Protein AF-A0AAV0LXK9-F1 (afdb_monomer_lite)

Structure (mmCIF, N/CA/C/O backbone):
data_AF-A0AAV0LXK9-F1
#
_entry.id   AF-A0AAV0LXK9-F1
#
loop_
_atom_site.group_PDB
_atom_site.id
_atom_site.type_symbol
_atom_site.label_atom_id
_atom_site.label_alt_id
_atom_site.label_comp_id
_atom_site.label_asym_id
_atom_site.label_entity_id
_atom_site.label_seq_id
_atom_site.pdbx_PDB_ins_code
_atom_site.Cartn_x
_atom_site.Cartn_y
_atom_site.Cartn_z
_atom_site.occupancy
_atom_site.B_iso_or_equiv
_atom_site.auth_seq_id
_atom_site.auth_comp_id
_atom_site.auth_asym_id
_atom_site.auth_atom_id
_atom_site.pdbx_PDB_model_num
ATOM 1 N N . MET A 1 1 ? -1.259 11.008 21.687 1.00 58.16 1 MET A N 1
ATOM 2 C CA . MET A 1 1 ? -0.713 10.927 20.315 1.00 58.16 1 MET A CA 1
ATOM 3 C C . MET A 1 1 ? -1.209 12.120 19.519 1.00 58.16 1 MET A C 1
ATOM 5 O O . MET A 1 1 ? -2.347 12.527 19.738 1.00 58.16 1 MET A O 1
ATOM 9 N N . HIS A 1 2 ? -0.368 12.700 18.660 1.00 60.44 2 HIS A N 1
ATOM 10 C CA . HIS A 1 2 ? -0.779 13.785 17.766 1.00 60.44 2 HIS A CA 1
ATOM 11 C C . HIS A 1 2 ? -1.913 13.300 16.849 1.00 60.44 2 HIS A C 1
ATOM 13 O O . HIS A 1 2 ? -1.853 12.196 16.311 1.00 60.44 2 HIS A O 1
ATOM 19 N N . LYS A 1 3 ? -2.983 14.093 16.735 1.00 64.31 3 LY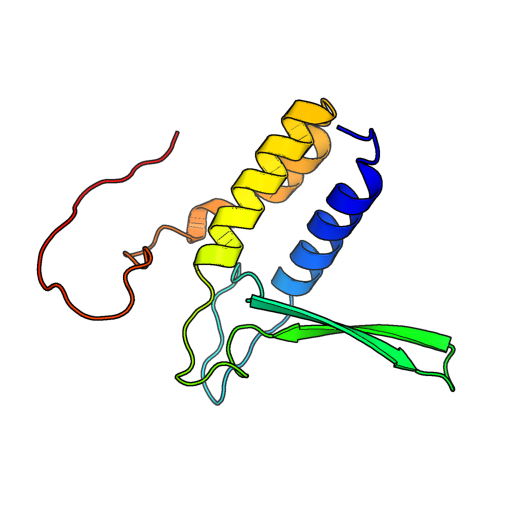S A N 1
ATOM 20 C CA . LYS A 1 3 ? -4.208 13.757 15.992 1.00 64.31 3 LYS A CA 1
ATOM 21 C C . LYS A 1 3 ? -4.045 14.044 14.496 1.00 64.31 3 LYS A C 1
ATOM 23 O O . LYS A 1 3 ? -4.812 14.818 13.937 1.00 64.31 3 LYS A O 1
ATOM 28 N N . GLU A 1 4 ? -3.064 13.427 13.850 1.00 76.25 4 GLU A N 1
ATOM 29 C CA . GLU A 1 4 ? -2.876 13.536 12.397 1.00 76.25 4 GLU A CA 1
ATOM 30 C C . GLU A 1 4 ? -3.257 12.215 11.711 1.00 76.25 4 GLU A C 1
ATOM 32 O O . GLU A 1 4 ? -2.392 11.481 11.241 1.00 76.25 4 GLU A O 1
ATOM 37 N N . PRO A 1 5 ? -4.553 11.854 11.654 1.00 82.50 5 PRO A N 1
ATOM 38 C CA . PRO A 1 5 ? -4.984 10.614 11.011 1.00 82.50 5 PRO A CA 1
ATOM 39 C C . PRO A 1 5 ? -4.730 10.627 9.496 1.00 82.50 5 PRO A C 1
ATOM 41 O O . PRO A 1 5 ? -4.662 9.569 8.876 1.00 82.50 5 PRO A O 1
ATOM 44 N N . GLU A 1 6 ? -4.565 11.802 8.887 1.00 87.38 6 GLU A N 1
ATOM 45 C CA . GLU A 1 6 ? -4.429 11.935 7.436 1.00 87.38 6 GLU A CA 1
ATOM 46 C C . GLU A 1 6 ? -3.172 11.259 6.884 1.00 87.38 6 GLU A C 1
ATOM 48 O O . GLU A 1 6 ? -3.235 10.646 5.819 1.00 87.38 6 GLU A O 1
ATOM 53 N N . VAL A 1 7 ? -2.047 11.274 7.610 1.00 89.88 7 VAL A N 1
ATOM 54 C CA . VAL A 1 7 ? -0.839 10.563 7.155 1.00 89.88 7 VAL A CA 1
ATOM 55 C C . VAL A 1 7 ? -1.072 9.052 7.106 1.00 89.88 7 VAL A C 1
ATOM 57 O O . VAL A 1 7 ? -0.704 8.398 6.130 1.00 89.88 7 VAL A O 1
ATOM 60 N N . VAL A 1 8 ? -1.763 8.504 8.109 1.00 89.31 8 VAL A N 1
ATOM 61 C CA . VAL A 1 8 ? -2.085 7.073 8.193 1.00 89.31 8 VAL A CA 1
ATOM 62 C C . VAL A 1 8 ? -3.096 6.690 7.115 1.00 89.31 8 VAL A C 1
ATOM 64 O O . VAL A 1 8 ? -2.916 5.688 6.427 1.00 89.31 8 VAL A O 1
ATOM 67 N N . LYS A 1 9 ? -4.118 7.522 6.897 1.00 87.44 9 LYS A N 1
ATOM 68 C CA . LYS A 1 9 ? -5.102 7.344 5.824 1.00 87.44 9 LYS A CA 1
ATOM 69 C C . LYS A 1 9 ? -4.439 7.329 4.448 1.00 87.44 9 LYS A C 1
ATOM 71 O O . LYS A 1 9 ? -4.688 6.425 3.650 1.00 87.44 9 LYS A O 1
ATOM 76 N N . ASN A 1 10 ? -3.574 8.306 4.179 1.00 90.75 10 ASN A N 1
ATOM 77 C CA . ASN A 1 10 ? -2.836 8.397 2.923 1.00 90.75 10 ASN A CA 1
ATOM 78 C C . ASN A 1 10 ? -1.932 7.180 2.729 1.00 90.75 10 ASN A C 1
ATOM 80 O O . ASN A 1 10 ? -1.915 6.608 1.641 1.00 90.75 10 ASN A O 1
ATOM 84 N N . PHE A 1 11 ? -1.242 6.739 3.781 1.00 91.56 11 PHE A N 1
ATOM 85 C CA . PHE A 1 11 ? -0.435 5.525 3.745 1.00 91.56 11 PHE A CA 1
ATOM 86 C C . PHE A 1 11 ? -1.273 4.287 3.387 1.00 91.56 11 PHE A C 1
ATOM 88 O O . PHE A 1 11 ? -0.933 3.585 2.433 1.00 91.56 11 PHE A O 1
ATOM 95 N N . ILE A 1 12 ? -2.390 4.046 4.086 1.00 89.06 12 ILE A N 1
ATOM 96 C CA . ILE A 1 12 ? -3.288 2.900 3.846 1.00 89.06 12 ILE A CA 1
ATOM 97 C C . ILE A 1 12 ? -3.795 2.902 2.396 1.00 89.06 12 ILE A C 1
ATOM 99 O O . ILE A 1 12 ? -3.698 1.893 1.701 1.00 89.06 12 ILE A O 1
ATOM 103 N N . LEU A 1 13 ? -4.270 4.048 1.899 1.00 88.44 13 LEU A N 1
ATOM 104 C CA . LEU A 1 13 ? -4.806 4.16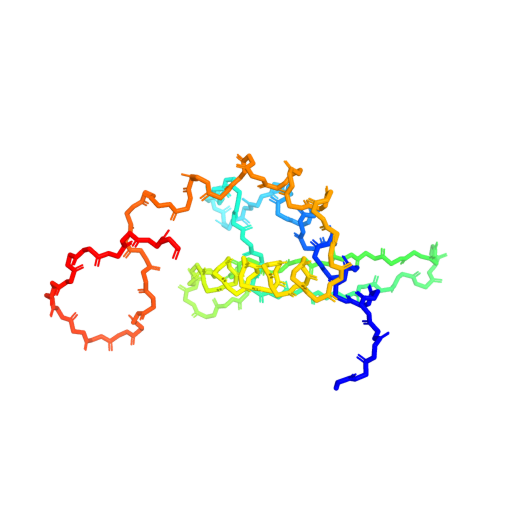3 0.539 1.00 88.44 13 LEU A CA 1
ATOM 105 C C . LEU A 1 13 ? -3.734 3.998 -0.544 1.00 88.44 13 LEU A C 1
ATOM 107 O O . LEU A 1 13 ? -3.979 3.360 -1.569 1.00 88.44 13 LEU A O 1
ATOM 111 N N . LYS A 1 14 ? -2.547 4.586 -0.356 1.00 91.19 14 LYS A N 1
ATOM 112 C CA . LYS A 1 14 ? -1.454 4.479 -1.333 1.00 91.19 14 LYS A CA 1
ATOM 113 C C . LYS A 1 14 ? -0.905 3.057 -1.390 1.00 91.19 14 LYS A C 1
ATOM 115 O O . LYS A 1 14 ? -0.699 2.546 -2.485 1.00 91.19 14 LYS A O 1
ATOM 120 N N . THR A 1 15 ? -0.728 2.406 -0.244 1.00 90.19 15 THR A N 1
ATOM 121 C CA . THR A 1 15 ? -0.246 1.018 -0.183 1.00 90.19 15 THR A CA 1
ATOM 122 C C . THR A 1 15 ? -1.258 0.021 -0.746 1.00 90.19 15 THR A C 1
ATOM 124 O O . THR A 1 15 ? -0.846 -0.887 -1.462 1.00 90.19 15 THR A O 1
ATOM 127 N N . LEU A 1 16 ? -2.567 0.241 -0.563 1.00 87.69 16 LEU A N 1
ATOM 128 C CA . LEU A 1 16 ? -3.595 -0.547 -1.254 1.00 87.69 16 LEU A CA 1
ATOM 129 C C . LEU A 1 16 ? -3.482 -0.425 -2.782 1.00 87.69 16 LEU A C 1
ATOM 131 O O . LEU A 1 16 ? -3.554 -1.413 -3.506 1.00 87.69 16 LEU A O 1
ATOM 135 N N . ARG A 1 17 ? -3.270 0.789 -3.305 1.00 87.75 17 ARG A N 1
ATOM 136 C CA . ARG A 1 17 ? -3.077 0.964 -4.754 1.00 87.75 17 ARG A CA 1
ATOM 137 C C . ARG A 1 17 ? -1.872 0.170 -5.254 1.00 87.75 17 ARG A C 1
ATOM 139 O O . ARG A 1 17 ? -1.975 -0.468 -6.295 1.00 87.75 17 ARG A O 1
ATOM 146 N N . LEU A 1 18 ? -0.775 0.148 -4.497 1.00 88.00 18 LEU A N 1
ATOM 147 C CA . LEU A 1 18 ? 0.394 -0.678 -4.820 1.00 88.00 18 LEU A CA 1
ATOM 148 C C . LEU A 1 18 ? 0.066 -2.181 -4.759 1.00 88.00 18 LEU A C 1
ATOM 150 O O . LEU A 1 18 ? 0.529 -2.944 -5.601 1.00 88.00 18 LEU A O 1
ATOM 154 N N . GLN A 1 19 ? -0.786 -2.613 -3.826 1.00 85.81 19 GLN A N 1
ATOM 155 C CA . GLN A 1 19 ? -1.266 -3.998 -3.742 1.00 85.81 19 GLN A CA 1
ATOM 156 C C . GLN A 1 19 ? -2.037 -4.433 -4.999 1.00 85.81 19 GLN A C 1
ATOM 158 O O . GLN A 1 19 ? -1.993 -5.605 -5.360 1.00 85.81 19 GLN A O 1
ATOM 163 N N . SER A 1 20 ? -2.704 -3.515 -5.703 1.00 82.31 20 SER A N 1
ATOM 164 C CA . SER A 1 20 ? -3.417 -3.825 -6.955 1.00 82.31 20 SER A CA 1
ATOM 165 C C . SER A 1 20 ? -2.517 -3.917 -8.196 1.00 82.31 20 SER A C 1
ATOM 167 O O . SER A 1 20 ? -2.985 -4.287 -9.268 1.00 82.31 20 SER A O 1
ATOM 169 N N . TRP A 1 21 ? -1.229 -3.577 -8.086 1.00 81.38 21 TRP A N 1
ATOM 170 C CA . TRP A 1 21 ? -0.318 -3.615 -9.232 1.00 81.38 21 TRP A CA 1
ATOM 171 C C . TRP A 1 21 ? 0.017 -5.043 -9.659 1.00 81.38 21 TRP A C 1
ATOM 173 O O . TRP A 1 21 ? 0.050 -5.960 -8.832 1.00 81.38 21 TRP A O 1
ATOM 183 N N . GLU A 1 22 ? 0.310 -5.232 -10.948 1.00 76.19 22 GLU A N 1
ATOM 184 C CA . GLU A 1 22 ? 0.888 -6.485 -11.428 1.00 76.19 22 GLU A CA 1
ATOM 185 C C . GLU A 1 22 ? 2.326 -6.590 -10.905 1.00 76.19 22 GLU A C 1
ATOM 187 O O . GLU A 1 22 ? 3.157 -5.709 -11.128 1.00 76.19 22 GLU A O 1
ATOM 192 N N . LYS A 1 23 ? 2.608 -7.667 -10.174 1.00 80.69 23 LYS A N 1
ATOM 193 C CA . LYS A 1 23 ? 3.877 -7.876 -9.477 1.00 80.69 23 LYS A CA 1
ATOM 194 C C . LYS A 1 23 ? 4.581 -9.077 -10.079 1.00 80.69 23 LYS A C 1
ATOM 196 O O . LYS A 1 23 ? 4.037 -10.183 -10.066 1.00 80.69 23 LYS A O 1
ATOM 201 N N . LYS A 1 24 ? 5.793 -8.868 -10.583 1.00 71.88 24 LYS A N 1
ATOM 202 C CA . LYS A 1 24 ? 6.631 -9.924 -11.153 1.00 71.88 24 LYS A CA 1
ATOM 203 C C . LYS A 1 24 ? 7.999 -9.894 -10.499 1.00 71.88 24 LYS A C 1
ATOM 205 O O . LYS A 1 24 ? 8.671 -8.869 -10.539 1.00 71.88 24 LYS A O 1
ATOM 210 N N . ILE A 1 25 ? 8.409 -11.032 -9.952 1.00 72.56 25 ILE A N 1
ATOM 211 C CA . ILE A 1 25 ? 9.782 -11.269 -9.511 1.00 72.56 25 ILE A CA 1
ATOM 212 C C . ILE A 1 25 ? 10.361 -12.342 -10.437 1.00 72.56 25 ILE A C 1
ATOM 214 O O . ILE A 1 25 ? 9.927 -13.495 -10.439 1.00 72.56 25 ILE A O 1
ATOM 218 N N . ASP A 1 26 ? 11.299 -11.933 -11.291 1.00 74.81 26 ASP A N 1
ATOM 219 C CA . ASP A 1 26 ? 11.865 -12.728 -12.391 1.00 74.81 26 ASP A CA 1
ATOM 220 C C . ASP A 1 26 ? 10.812 -13.306 -13.353 1.00 74.81 26 ASP A C 1
ATOM 222 O O . ASP A 1 26 ? 10.372 -12.631 -14.279 1.00 74.81 26 ASP A O 1
ATOM 226 N N . ARG A 1 27 ? 10.436 -14.577 -13.154 1.00 72.38 27 ARG A N 1
ATOM 227 C CA . ARG A 1 27 ? 9.461 -15.340 -13.951 1.00 72.38 27 ARG A CA 1
ATOM 228 C C . ARG A 1 27 ? 8.212 -15.716 -13.152 1.00 72.38 27 ARG A C 1
ATOM 230 O O . ARG A 1 27 ? 7.343 -16.401 -13.683 1.00 72.38 27 ARG A O 1
ATOM 237 N N . PHE A 1 28 ? 8.128 -15.292 -11.894 1.00 70.50 28 PHE A N 1
ATOM 238 C CA . PHE A 1 28 ? 7.013 -15.596 -11.009 1.00 70.50 28 PHE A CA 1
ATOM 239 C C . PHE A 1 28 ? 6.126 -14.367 -10.845 1.00 70.50 28 PHE A C 1
ATOM 241 O O . PHE A 1 28 ? 6.599 -13.274 -10.529 1.00 70.50 28 PHE A O 1
ATOM 248 N N . HIS A 1 29 ? 4.828 -14.564 -11.049 1.00 74.69 29 HIS A N 1
ATOM 249 C CA . HIS A 1 29 ? 3.814 -13.594 -10.666 1.00 74.69 29 HIS A CA 1
ATOM 250 C C . HIS A 1 29 ? 3.549 -13.753 -9.170 1.00 74.69 29 HIS A C 1
ATOM 252 O O . HIS A 1 29 ? 3.292 -14.864 -8.704 1.00 74.69 29 HIS A O 1
ATOM 258 N N . LEU A 1 30 ? 3.633 -12.660 -8.416 1.00 74.62 30 LEU A N 1
ATOM 259 C CA . LEU A 1 30 ? 3.222 -12.68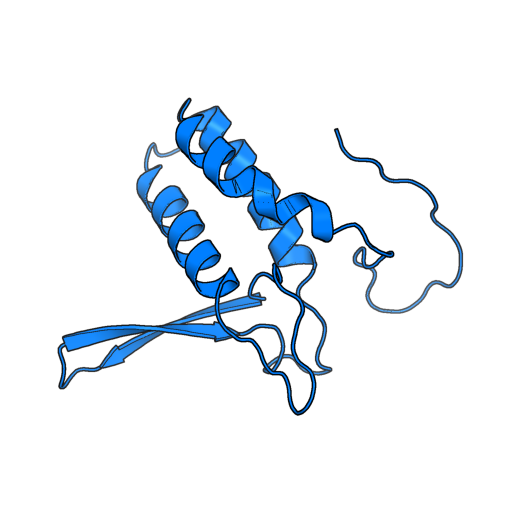2 -7.016 1.00 74.62 30 LEU A CA 1
ATOM 260 C C . LEU A 1 30 ? 1.694 -12.718 -6.930 1.00 74.62 30 LEU A C 1
ATOM 262 O O . LEU A 1 30 ? 1.006 -12.170 -7.792 1.00 74.62 30 LEU A O 1
ATOM 266 N N . GLY A 1 31 ? 1.178 -13.350 -5.875 1.00 73.44 31 GLY A N 1
ATOM 267 C CA . GLY A 1 31 ? -0.258 -13.454 -5.638 1.00 73.44 31 GLY A CA 1
ATOM 268 C C . GLY A 1 31 ? -0.946 -12.089 -5.557 1.00 73.44 31 GLY A C 1
ATOM 269 O O . GLY A 1 31 ? -0.364 -11.080 -5.133 1.00 73.44 31 GLY A O 1
ATOM 270 N N . GLU A 1 32 ? -2.216 -12.061 -5.951 1.00 71.50 32 GLU A N 1
ATOM 271 C CA . GLU A 1 32 ? -3.089 -10.925 -5.672 1.00 71.50 32 GLU A CA 1
ATOM 272 C C . GLU A 1 32 ? -3.187 -10.741 -4.151 1.00 71.50 32 GLU A C 1
ATOM 274 O O . GLU A 1 32 ? -3.370 -11.701 -3.409 1.00 71.50 32 GLU A O 1
ATOM 279 N N . GLY A 1 33 ? -2.986 -9.512 -3.669 1.00 76.88 33 GLY A N 1
ATOM 280 C CA . GLY A 1 33 ? -3.015 -9.212 -2.235 1.00 76.88 33 GLY A CA 1
ATOM 281 C C . GLY A 1 33 ? -1.653 -9.110 -1.533 1.00 76.88 33 GLY A C 1
ATOM 282 O O . GLY A 1 33 ? -1.611 -8.669 -0.384 1.00 76.88 33 GLY A O 1
ATOM 283 N N . VAL A 1 34 ? -0.528 -9.426 -2.191 1.00 81.81 34 VAL A N 1
ATOM 284 C CA . VAL A 1 34 ? 0.801 -9.220 -1.578 1.00 81.81 34 VAL A CA 1
ATOM 285 C C . VAL A 1 34 ? 1.047 -7.731 -1.326 1.00 81.81 34 VAL A C 1
ATOM 287 O O . VAL A 1 34 ? 0.955 -6.907 -2.239 1.00 81.81 34 VAL A O 1
ATOM 290 N N . MET A 1 35 ? 1.380 -7.391 -0.081 1.00 88.19 35 MET A N 1
ATOM 291 C CA . MET A 1 35 ? 1.766 -6.036 0.309 1.00 88.19 35 MET A CA 1
ATOM 292 C C . MET A 1 35 ? 3.254 -5.797 0.036 1.00 88.19 35 MET A C 1
ATOM 294 O O . MET A 1 35 ? 4.050 -6.719 0.197 1.00 88.19 35 MET A O 1
ATOM 298 N N . PRO A 1 36 ? 3.664 -4.584 -0.370 1.00 88.62 36 PRO A N 1
ATOM 299 C CA . PRO A 1 36 ? 5.074 -4.287 -0.588 1.00 88.62 36 PRO A CA 1
ATOM 300 C C . PRO A 1 36 ? 5.873 -4.319 0.722 1.00 88.62 36 PRO A C 1
ATOM 302 O O . PRO A 1 36 ? 5.374 -3.945 1.786 1.00 88.62 36 PRO A O 1
ATOM 305 N N . ALA A 1 37 ? 7.140 -4.723 0.637 1.00 88.69 37 ALA A N 1
ATOM 306 C CA . ALA A 1 37 ? 8.112 -4.599 1.721 1.00 88.69 37 ALA A CA 1
ATOM 307 C C . ALA A 1 37 ? 8.406 -3.122 2.010 1.00 88.69 37 ALA A C 1
ATOM 309 O O . ALA A 1 37 ? 8.449 -2.687 3.160 1.00 88.69 37 ALA A O 1
ATOM 310 N N . SER A 1 38 ? 8.588 -2.340 0.945 1.00 88.88 38 SER A N 1
ATOM 311 C CA . SER A 1 38 ? 8.829 -0.903 1.024 1.00 88.88 38 SER A CA 1
ATOM 312 C C . SER A 1 38 ? 8.344 -0.191 -0.239 1.00 88.88 38 SER A C 1
ATOM 314 O O . SER A 1 38 ? 7.977 -0.819 -1.230 1.00 88.88 38 SER A O 1
ATOM 316 N N . PHE A 1 39 ? 8.320 1.138 -0.213 1.00 92.38 39 PHE A N 1
ATOM 317 C CA . PHE A 1 39 ? 8.128 1.940 -1.416 1.00 92.38 39 PHE A CA 1
ATOM 318 C C . PHE A 1 39 ? 8.960 3.217 -1.340 1.00 92.38 39 PHE A C 1
ATOM 320 O O . PHE A 1 39 ? 9.302 3.699 -0.259 1.00 92.38 39 PHE A O 1
ATOM 327 N N . LYS A 1 40 ? 9.275 3.777 -2.503 1.00 92.12 40 LYS A N 1
ATOM 328 C CA . LYS A 1 40 ? 10.006 5.033 -2.658 1.00 92.12 40 LYS A CA 1
ATOM 329 C C . LYS A 1 40 ? 9.171 6.012 -3.464 1.00 92.12 40 LYS A C 1
ATOM 331 O O . LYS A 1 40 ? 8.436 5.616 -4.365 1.00 92.12 40 LYS A O 1
ATOM 336 N N . VAL A 1 41 ? 9.306 7.291 -3.142 1.00 92.75 41 VAL A N 1
ATOM 337 C CA . VAL A 1 41 ? 8.731 8.377 -3.935 1.00 92.75 41 VAL A CA 1
ATOM 338 C C . VAL A 1 41 ? 9.805 8.846 -4.908 1.00 92.75 41 VAL A C 1
ATOM 340 O O . VAL A 1 41 ? 10.874 9.284 -4.490 1.00 92.75 41 VAL A O 1
ATOM 343 N N . LEU A 1 42 ? 9.538 8.709 -6.201 1.00 91.31 42 LEU A N 1
ATOM 344 C CA . LEU A 1 42 ? 10.380 9.219 -7.273 1.00 91.31 42 LEU A CA 1
ATOM 345 C C . LEU A 1 42 ? 9.762 10.511 -7.794 1.00 91.31 42 LEU A C 1
ATOM 347 O O . LEU A 1 42 ? 8.614 10.517 -8.238 1.00 91.31 42 LEU A O 1
ATOM 351 N N . HIS A 1 43 ? 10.526 11.595 -7.732 1.00 93.06 43 HIS A N 1
ATOM 352 C CA . HIS A 1 43 ? 10.119 12.891 -8.252 1.00 93.06 43 HIS A CA 1
ATOM 353 C C . HIS A 1 43 ? 10.743 13.102 -9.632 1.00 93.06 43 HIS A C 1
ATOM 355 O O . HIS A 1 43 ? 11.969 13.075 -9.764 1.00 93.06 43 HIS A O 1
ATOM 361 N N . ASP A 1 44 ? 9.910 13.299 -10.654 1.00 89.44 44 ASP A N 1
ATOM 362 C CA . ASP A 1 44 ? 10.371 13.674 -11.989 1.00 89.44 44 ASP A CA 1
ATOM 363 C C . ASP A 1 44 ? 10.367 15.210 -12.113 1.00 89.44 44 ASP A C 1
ATOM 365 O O . ASP A 1 44 ? 9.288 15.813 -12.173 1.00 89.44 44 ASP A O 1
ATOM 369 N N . PRO A 1 45 ? 11.547 15.859 -12.174 1.00 87.06 45 PRO A N 1
ATOM 370 C CA . PRO A 1 45 ? 11.644 17.316 -12.204 1.00 87.06 45 PRO A CA 1
ATOM 371 C C . PRO A 1 45 ? 11.167 17.928 -13.529 1.00 87.06 45 PRO A C 1
ATOM 373 O O . PRO A 1 45 ? 10.899 19.125 -13.581 1.00 87.06 45 PRO A O 1
ATOM 376 N N . VAL A 1 46 ? 11.061 17.141 -14.607 1.00 89.56 46 VAL A N 1
ATOM 377 C CA . VAL A 1 46 ? 10.675 17.637 -15.939 1.00 89.56 46 VAL A CA 1
ATOM 378 C C . VAL A 1 46 ? 9.160 17.694 -16.069 1.00 89.56 46 VAL A C 1
ATOM 380 O O . VAL A 1 46 ? 8.601 18.654 -16.595 1.00 89.56 46 VAL A O 1
ATOM 383 N N . ARG A 1 47 ? 8.482 16.650 -15.595 1.00 86.69 47 ARG A N 1
ATOM 384 C CA . ARG A 1 47 ? 7.023 16.511 -15.698 1.00 86.69 47 ARG A CA 1
ATOM 385 C C . ARG A 1 47 ? 6.287 16.948 -14.424 1.00 86.69 47 ARG A C 1
ATOM 387 O O . ARG A 1 47 ? 5.060 16.961 -14.430 1.00 86.69 47 ARG A O 1
ATOM 394 N N . ASN A 1 48 ? 7.022 17.294 -13.362 1.00 87.25 48 ASN A N 1
ATOM 395 C CA . ASN A 1 48 ? 6.510 17.710 -12.052 1.00 87.25 48 ASN A CA 1
ATOM 396 C C . ASN A 1 48 ? 5.446 16.746 -11.491 1.00 87.25 48 ASN A C 1
ATOM 398 O O . ASN A 1 48 ? 4.394 17.159 -11.003 1.00 87.25 48 ASN A O 1
ATOM 402 N N . TYR A 1 49 ? 5.703 15.442 -11.618 1.00 89.38 49 TYR A N 1
ATOM 403 C CA . TYR A 1 49 ? 4.847 14.391 -11.069 1.00 89.38 49 TYR A CA 1
ATOM 404 C C . TYR A 1 49 ? 5.654 13.466 -10.166 1.00 89.38 49 TYR A C 1
ATOM 406 O O . TYR A 1 49 ? 6.851 13.244 -10.360 1.00 89.38 49 TYR A O 1
ATOM 414 N N . GLU A 1 50 ? 4.964 12.914 -9.173 1.00 89.56 50 GLU A N 1
ATOM 415 C CA . GLU A 1 50 ? 5.515 11.938 -8.245 1.00 89.56 50 GLU A CA 1
ATOM 416 C C . GLU A 1 50 ? 5.027 10.540 -8.613 1.00 89.56 50 GLU A C 1
ATOM 418 O O . GLU A 1 50 ? 3.825 10.294 -8.757 1.00 89.56 50 GLU A O 1
ATOM 423 N N . THR A 1 51 ? 5.966 9.609 -8.727 1.00 89.56 51 THR A N 1
ATOM 424 C CA . THR A 1 51 ? 5.681 8.188 -8.922 1.00 89.56 51 THR A CA 1
ATOM 425 C C . THR A 1 51 ? 6.048 7.425 -7.667 1.00 89.56 51 THR A C 1
ATOM 427 O O . THR A 1 51 ? 7.099 7.654 -7.075 1.00 89.56 51 THR A O 1
ATOM 430 N N . LEU A 1 52 ? 5.197 6.488 -7.263 1.00 90.94 52 LEU A N 1
ATOM 431 C CA . LEU A 1 52 ? 5.540 5.543 -6.209 1.00 90.94 52 LEU A CA 1
ATOM 432 C C . LEU A 1 52 ? 6.167 4.307 -6.839 1.00 90.94 52 LEU A C 1
ATOM 434 O O . LEU A 1 52 ? 5.571 3.702 -7.721 1.00 90.94 52 LEU A O 1
ATOM 438 N N . MET A 1 53 ? 7.349 3.924 -6.381 1.00 89.81 53 MET A N 1
ATOM 439 C CA . MET A 1 53 ? 7.994 2.677 -6.771 1.00 89.81 53 MET A CA 1
ATOM 440 C C . MET A 1 53 ? 7.953 1.727 -5.581 1.00 89.81 53 MET A C 1
ATOM 442 O O . MET A 1 53 ? 8.555 2.016 -4.549 1.00 89.81 53 MET A O 1
ATOM 446 N N . ALA A 1 54 ? 7.210 0.632 -5.705 1.00 90.12 54 ALA A N 1
ATOM 447 C CA . ALA A 1 54 ? 7.125 -0.404 -4.683 1.00 90.12 54 ALA A CA 1
ATOM 448 C C . ALA A 1 54 ? 8.252 -1.431 -4.840 1.00 90.12 54 ALA A C 1
ATOM 450 O O . ALA A 1 54 ? 8.672 -1.697 -5.961 1.00 90.12 54 ALA A O 1
ATOM 451 N N . ASP A 1 55 ? 8.686 -2.000 -3.718 1.00 88.69 55 ASP A N 1
ATOM 452 C CA . ASP A 1 55 ? 9.567 -3.166 -3.631 1.00 88.69 55 ASP A CA 1
ATOM 453 C C . ASP A 1 55 ? 8.812 -4.276 -2.897 1.00 88.69 55 ASP A C 1
ATOM 455 O O . ASP A 1 55 ? 8.410 -4.108 -1.740 1.00 88.69 55 ASP A O 1
ATOM 459 N N . PHE A 1 56 ? 8.584 -5.395 -3.574 1.00 86.00 56 PHE A N 1
ATOM 460 C CA . PHE A 1 56 ? 7.884 -6.572 -3.059 1.00 86.00 56 PHE A CA 1
ATOM 461 C C . PHE A 1 56 ? 8.849 -7.677 -2.610 1.00 86.00 56 PHE A C 1
ATOM 463 O O . PHE A 1 56 ? 8.423 -8.813 -2.402 1.00 86.00 56 PHE A O 1
ATOM 470 N N . GLY A 1 57 ? 10.131 -7.351 -2.427 1.00 81.19 57 GLY A N 1
ATOM 471 C CA . GLY A 1 57 ? 11.170 -8.299 -2.030 1.00 81.19 57 GLY A CA 1
ATOM 472 C C . GLY A 1 57 ? 12.079 -8.711 -3.187 1.00 81.19 57 GLY A C 1
ATOM 473 O O . GLY A 1 57 ? 13.001 -9.502 -2.978 1.00 81.19 57 GLY A O 1
ATOM 474 N N . GLU A 1 58 ? 11.885 -8.161 -4.390 1.00 80.12 58 GLU A N 1
ATOM 475 C CA . GLU A 1 58 ? 12.802 -8.350 -5.518 1.00 80.12 58 GLU A CA 1
ATOM 476 C C . GLU A 1 58 ? 14.181 -7.740 -5.260 1.00 80.12 58 GLU A C 1
ATOM 478 O O . GLU A 1 58 ? 15.181 -8.261 -5.757 1.00 80.12 58 GLU A O 1
ATOM 483 N N . SER A 1 59 ? 14.247 -6.673 -4.458 1.00 79.38 59 SER A N 1
ATOM 484 C CA . SER A 1 59 ? 15.517 -6.041 -4.079 1.00 79.38 59 SER A CA 1
ATOM 485 C C . SER A 1 59 ? 16.145 -6.681 -2.835 1.00 79.38 59 SER A C 1
ATOM 487 O O . SER A 1 59 ? 17.289 -6.375 -2.496 1.00 79.38 59 SER A O 1
ATOM 489 N N . ALA A 1 60 ? 15.422 -7.569 -2.141 1.00 72.44 60 ALA A N 1
ATOM 490 C CA . ALA A 1 60 ? 15.893 -8.212 -0.922 1.00 72.44 60 ALA A CA 1
ATOM 491 C C . ALA A 1 60 ? 16.856 -9.373 -1.228 1.00 72.44 60 ALA A C 1
ATOM 493 O O . ALA A 1 60 ? 16.609 -10.220 -2.092 1.00 72.44 60 ALA A O 1
ATOM 494 N N . ILE A 1 61 ? 17.951 -9.456 -0.466 1.00 66.94 61 ILE A N 1
ATOM 495 C CA . ILE A 1 61 ? 18.928 -10.546 -0.577 1.00 66.94 61 ILE A CA 1
ATOM 496 C C . ILE A 1 61 ? 18.235 -11.863 -0.201 1.00 66.94 61 ILE A C 1
ATOM 498 O O . ILE A 1 61 ? 17.903 -12.087 0.958 1.00 66.94 61 ILE A O 1
ATOM 502 N N . GLY A 1 62 ? 18.015 -12.735 -1.189 1.00 69.38 62 GLY A N 1
ATOM 503 C CA . GLY A 1 62 ? 17.358 -14.033 -0.998 1.00 69.38 62 GLY A CA 1
ATOM 504 C C . GLY A 1 62 ? 15.876 -14.099 -1.385 1.00 69.38 62 GLY A C 1
ATOM 505 O O . GLY A 1 62 ? 15.300 -15.172 -1.233 1.00 69.38 62 GLY A O 1
ATOM 506 N N . ARG A 1 63 ? 15.279 -13.022 -1.929 1.00 67.25 63 ARG A N 1
ATOM 507 C CA . ARG A 1 63 ? 13.898 -13.003 -2.474 1.00 67.25 63 ARG A CA 1
ATOM 508 C C . ARG A 1 63 ? 12.840 -13.492 -1.479 1.00 67.25 63 ARG A C 1
ATOM 510 O O . ARG A 1 63 ? 12.015 -14.351 -1.785 1.00 67.25 63 ARG A O 1
ATOM 517 N N . VAL A 1 64 ? 12.903 -12.961 -0.264 1.00 67.94 64 VAL A N 1
ATOM 518 C CA . VAL A 1 64 ? 11.978 -13.314 0.815 1.00 67.94 64 VAL A CA 1
ATOM 519 C C . VAL A 1 64 ? 10.655 -12.576 0.611 1.00 67.94 64 VAL A C 1
ATOM 521 O O . VAL A 1 64 ? 10.645 -11.364 0.404 1.00 67.94 64 VAL A O 1
ATOM 524 N N . ALA A 1 65 ? 9.540 -13.306 0.669 1.00 69.94 65 ALA A N 1
ATOM 525 C CA . ALA A 1 65 ? 8.211 -12.717 0.561 1.00 69.94 65 ALA A CA 1
ATOM 526 C C . ALA A 1 65 ? 7.905 -11.821 1.784 1.00 69.94 65 ALA A C 1
ATOM 528 O O . ALA A 1 65 ? 8.118 -12.257 2.917 1.00 69.94 65 ALA A O 1
ATOM 529 N N . PRO A 1 66 ? 7.368 -10.602 1.595 1.00 74.25 66 PRO A N 1
ATOM 530 C CA . PRO A 1 66 ? 7.100 -9.647 2.672 1.00 74.25 66 PRO A CA 1
ATOM 531 C C . PRO A 1 66 ? 5.769 -9.938 3.376 1.00 74.25 66 PRO A C 1
ATOM 533 O O . PRO A 1 66 ? 4.844 -9.122 3.372 1.00 74.25 66 PRO A O 1
ATOM 536 N N . VAL A 1 67 ? 5.642 -11.124 3.969 1.00 76.88 67 VAL A N 1
ATOM 537 C CA . VAL A 1 67 ? 4.384 -11.554 4.604 1.00 76.88 67 VAL A CA 1
ATOM 538 C C . VAL A 1 67 ? 4.003 -10.629 5.772 1.00 76.88 67 VAL A C 1
ATOM 540 O O . VAL A 1 67 ? 2.831 -10.324 6.000 1.00 76.88 67 VAL A O 1
ATOM 543 N N . ASP A 1 68 ? 5.007 -10.075 6.440 1.00 81.00 68 ASP A N 1
ATOM 544 C CA . ASP A 1 68 ? 4.866 -9.236 7.635 1.00 81.00 68 ASP A CA 1
ATOM 545 C C . ASP A 1 68 ? 4.219 -7.905 7.318 1.00 81.00 68 ASP A C 1
ATOM 547 O O . ASP A 1 68 ? 3.408 -7.400 8.096 1.00 81.00 68 ASP A O 1
ATOM 551 N N . SER A 1 69 ? 4.539 -7.357 6.145 1.00 85.00 69 SER A N 1
ATOM 552 C CA . SER A 1 69 ? 3.945 -6.124 5.645 1.00 85.00 69 SER A CA 1
ATOM 553 C C . SER A 1 69 ? 2.427 -6.244 5.548 1.00 85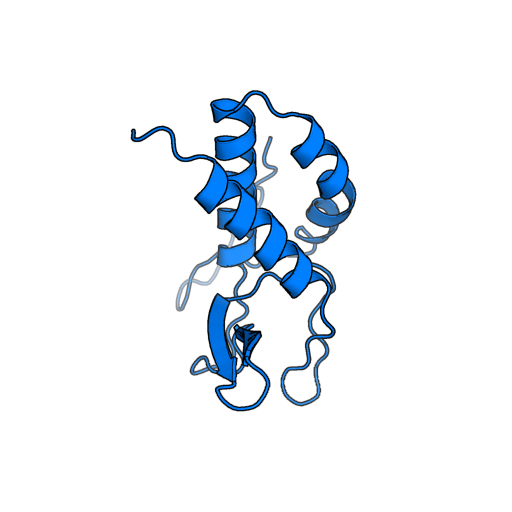.00 69 SER A C 1
ATOM 555 O O . SER A 1 69 ? 1.717 -5.294 5.875 1.00 85.00 69 SER A O 1
ATOM 557 N N . GLY A 1 70 ? 1.921 -7.418 5.154 1.00 85.94 70 GLY A N 1
ATOM 558 C CA . GLY A 1 70 ? 0.488 -7.711 5.131 1.00 85.94 70 GLY A CA 1
ATOM 559 C C . GLY A 1 70 ? -0.129 -7.682 6.527 1.00 85.94 70 GLY A C 1
ATOM 560 O O . GLY A 1 70 ? -1.111 -6.975 6.763 1.00 85.94 70 GLY A O 1
ATOM 561 N N . PHE A 1 71 ? 0.485 -8.391 7.476 1.00 86.19 71 PHE A N 1
ATOM 562 C CA . PHE A 1 71 ? 0.005 -8.443 8.858 1.00 86.19 71 PHE A CA 1
ATOM 563 C C . PHE A 1 71 ? -0.001 -7.066 9.534 1.00 86.19 71 PHE A C 1
ATOM 565 O O . PHE A 1 71 ? -1.010 -6.669 10.126 1.00 86.19 71 PHE A O 1
ATOM 572 N N . TRP A 1 72 ? 1.086 -6.301 9.409 1.00 88.19 72 TRP A N 1
ATOM 573 C CA . TRP A 1 72 ? 1.173 -4.952 9.972 1.00 88.19 72 TRP A CA 1
ATOM 574 C C . TRP A 1 72 ? 0.154 -3.996 9.363 1.00 88.19 72 TRP A C 1
ATOM 576 O O . TRP A 1 72 ? -0.411 -3.170 10.082 1.00 88.19 72 TRP A O 1
ATOM 586 N N . TRP A 1 73 ? -0.126 -4.122 8.065 1.00 88.81 73 TRP A N 1
ATOM 587 C CA . TRP A 1 73 ? -1.117 -3.287 7.399 1.00 88.81 73 TRP A CA 1
ATOM 588 C C . TRP A 1 73 ? -2.531 -3.516 7.948 1.00 88.81 73 TRP A C 1
ATOM 590 O O . TRP A 1 73 ? -3.237 -2.548 8.231 1.00 88.81 73 TRP A O 1
ATOM 600 N N . ILE A 1 74 ? -2.919 -4.772 8.201 1.00 85.62 74 ILE A N 1
ATOM 601 C CA . ILE A 1 74 ? -4.219 -5.106 8.811 1.00 85.62 74 ILE A CA 1
ATOM 602 C C . ILE A 1 74 ? -4.323 -4.524 10.228 1.00 85.62 74 ILE A C 1
ATOM 604 O O . ILE A 1 74 ? -5.349 -3.940 10.591 1.00 85.62 74 ILE A O 1
ATOM 608 N N . ILE A 1 75 ? -3.261 -4.647 11.032 1.00 87.19 75 ILE A N 1
ATOM 609 C CA . ILE A 1 75 ? -3.221 -4.082 12.390 1.00 87.19 75 ILE A CA 1
ATOM 610 C C . ILE A 1 75 ? -3.340 -2.554 12.337 1.00 87.19 75 ILE A C 1
ATOM 612 O O . ILE A 1 75 ? -4.119 -1.975 13.099 1.00 87.19 75 ILE A O 1
ATOM 616 N N . LEU A 1 76 ? -2.618 -1.901 11.423 1.00 87.56 76 LEU A N 1
ATOM 617 C CA . LEU A 1 76 ? -2.659 -0.451 11.246 1.00 87.56 76 LEU A CA 1
ATOM 618 C C . LEU A 1 76 ? -4.046 0.024 10.802 1.00 87.56 76 LE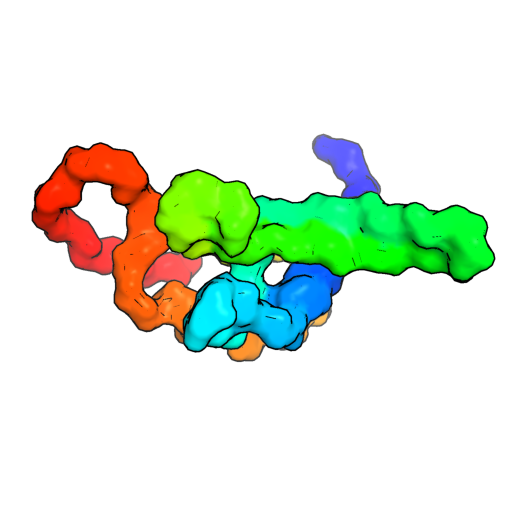U A C 1
ATOM 620 O O . LEU A 1 76 ? -4.550 1.007 11.343 1.00 87.56 76 LEU A O 1
ATOM 624 N N . LEU A 1 77 ? -4.688 -0.690 9.874 1.00 85.69 77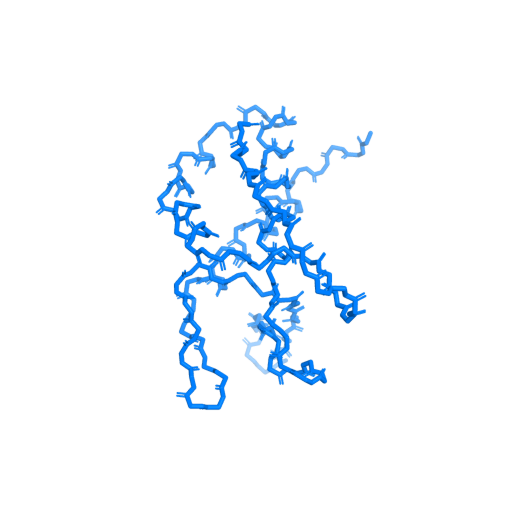 LEU A N 1
ATOM 625 C CA . LEU A 1 77 ? -6.053 -0.407 9.441 1.00 85.69 77 LEU A CA 1
ATOM 626 C C . LEU A 1 77 ? -7.037 -0.527 10.613 1.00 85.69 77 LEU A C 1
ATOM 628 O O . LEU A 1 77 ? -7.802 0.406 10.855 1.00 85.69 77 LEU A O 1
ATOM 632 N N . ARG A 1 78 ? -6.977 -1.619 11.392 1.00 84.44 78 ARG A N 1
ATOM 633 C CA . ARG A 1 78 ? -7.811 -1.802 12.598 1.00 84.44 78 ARG A CA 1
ATOM 634 C C . ARG A 1 78 ? -7.568 -0.703 13.640 1.00 84.44 78 ARG A C 1
ATOM 636 O O . ARG A 1 78 ? -8.513 -0.231 14.271 1.00 84.44 78 ARG A O 1
ATOM 643 N N . ALA A 1 79 ? -6.319 -0.286 13.840 1.00 86.50 79 ALA A N 1
ATOM 644 C CA . ALA A 1 79 ? -5.982 0.802 14.756 1.00 86.50 79 ALA A CA 1
ATOM 645 C C . ALA A 1 79 ? -6.526 2.150 14.255 1.00 86.50 79 ALA A C 1
ATOM 647 O O . ALA A 1 79 ? -7.110 2.912 15.028 1.00 86.50 79 ALA A O 1
ATOM 648 N N . TYR A 1 80 ? -6.393 2.419 12.955 1.00 85.69 80 TYR A N 1
ATOM 649 C CA . TYR A 1 80 ? -6.890 3.630 12.316 1.00 85.69 80 TYR A CA 1
ATOM 650 C C . TYR A 1 80 ? -8.415 3.742 12.423 1.00 85.69 80 TYR A C 1
ATOM 652 O O . TYR A 1 80 ? -8.911 4.763 12.908 1.00 85.69 80 TYR A O 1
ATOM 660 N N . THR A 1 81 ? -9.158 2.695 12.052 1.00 82.00 81 THR A N 1
ATOM 661 C CA . THR A 1 81 ? -10.631 2.678 12.112 1.00 82.00 81 THR A CA 1
ATOM 662 C C . THR A 1 81 ? -11.133 2.830 13.546 1.00 82.00 81 THR A C 1
ATOM 664 O O . THR A 1 81 ? -12.039 3.627 13.787 1.00 82.00 81 THR A O 1
ATOM 667 N N . LYS A 1 82 ? -10.486 2.173 14.521 1.00 83.12 82 LYS A N 1
ATOM 668 C CA . LYS A 1 82 ? -10.789 2.363 15.950 1.00 83.12 82 LYS A CA 1
ATOM 669 C C . LYS A 1 82 ? -10.500 3.784 16.439 1.00 83.12 82 LYS A C 1
ATOM 671 O O . LYS A 1 82 ? -11.281 4.318 17.217 1.00 83.12 82 LYS A O 1
ATOM 676 N N . SER A 1 83 ? -9.402 4.399 16.000 1.00 82.31 83 SER A N 1
ATOM 677 C CA . SER A 1 83 ? -9.019 5.749 16.442 1.00 82.31 83 SER A CA 1
ATOM 678 C C . SER A 1 83 ? -9.857 6.873 15.822 1.00 82.31 83 SER A C 1
ATOM 680 O O . SER A 1 83 ? -10.033 7.916 16.447 1.00 82.31 83 SER A O 1
ATOM 682 N N . THR A 1 84 ? -10.370 6.672 14.604 1.00 79.19 84 THR A N 1
ATOM 683 C CA . THR A 1 84 ? -11.109 7.689 13.833 1.00 79.19 84 THR A CA 1
ATOM 684 C C . THR A 1 84 ? -12.617 7.449 13.797 1.00 79.19 84 THR A C 1
ATOM 686 O O . THR A 1 84 ? -13.352 8.313 13.327 1.00 79.19 84 THR A O 1
ATOM 689 N N . GLY A 1 85 ? -13.091 6.279 14.239 1.00 71.25 85 GLY A N 1
ATOM 690 C CA . GLY A 1 85 ? -14.495 5.867 14.130 1.00 71.25 85 GLY A CA 1
ATOM 691 C C . GLY A 1 85 ? -14.975 5.668 12.686 1.00 71.25 85 GLY A C 1
ATOM 692 O O . GLY A 1 85 ? -16.170 5.521 12.446 1.00 71.25 85 GLY A O 1
ATOM 693 N N . SER A 1 86 ? -14.063 5.682 11.708 1.00 64.44 86 SER A N 1
ATOM 694 C CA . SER A 1 86 ? -14.393 5.617 10.283 1.00 64.44 86 SER A CA 1
ATOM 695 C C . SER A 1 86 ? -14.510 4.163 9.815 1.00 64.44 86 SER A C 1
ATOM 697 O O . SER A 1 86 ? -13.546 3.584 9.320 1.00 64.44 86 SER A O 1
ATOM 699 N N . LEU A 1 87 ? -15.700 3.573 9.959 1.00 60.81 87 LEU A N 1
ATOM 700 C CA . LEU A 1 87 ? -16.012 2.213 9.479 1.00 60.81 87 LEU A CA 1
ATOM 701 C C . LEU A 1 87 ? -15.974 2.091 7.944 1.00 60.81 87 LEU A C 1
ATOM 703 O O . LEU A 1 87 ? -15.634 1.037 7.419 1.00 60.81 87 LEU A O 1
ATOM 707 N N . CYS A 1 88 ? -16.229 3.194 7.234 1.00 56.97 88 CYS A N 1
ATOM 708 C CA . CYS A 1 88 ? -16.353 3.242 5.772 1.00 56.97 88 CYS A CA 1
ATOM 709 C C . CYS A 1 88 ? -15.067 2.846 5.021 1.00 56.97 88 CYS A C 1
ATOM 711 O O . CYS A 1 88 ? -15.118 2.412 3.876 1.00 56.97 88 CYS A O 1
ATOM 713 N N . LEU A 1 89 ? -13.901 2.969 5.666 1.00 59.62 89 LEU A N 1
ATOM 714 C CA . LEU A 1 89 ? -12.653 2.464 5.100 1.00 59.62 89 LEU A CA 1
ATOM 715 C C . LEU A 1 89 ? -12.601 0.932 5.184 1.00 59.62 89 LEU A C 1
ATOM 717 O O . LEU A 1 89 ? -12.309 0.307 4.179 1.00 59.62 89 LEU A O 1
ATOM 721 N N . SER A 1 90 ? -12.963 0.321 6.318 1.00 55.62 90 SER A N 1
ATOM 722 C CA . SER A 1 90 ? -12.887 -1.138 6.524 1.00 55.62 90 SER A CA 1
ATOM 723 C C . SER A 1 90 ? -13.745 -1.941 5.542 1.00 55.62 90 SER A C 1
ATOM 725 O O . SER A 1 90 ? -13.254 -2.912 4.977 1.00 55.62 90 SER A O 1
ATOM 727 N N . GLU A 1 91 ? -14.984 -1.507 5.292 1.00 51.47 91 GLU A N 1
ATOM 728 C CA . GLU A 1 91 ? -15.948 -2.245 4.455 1.00 51.47 91 GLU A CA 1
ATOM 729 C C . GLU A 1 91 ? -15.487 -2.397 2.994 1.00 51.47 91 GLU A C 1
ATOM 731 O O . GLU A 1 91 ? -15.802 -3.386 2.336 1.00 51.47 91 GLU A O 1
ATOM 736 N N . GLY A 1 92 ? -14.696 -1.448 2.479 1.00 55.44 92 GLY A N 1
ATOM 737 C CA . GLY A 1 92 ? -14.110 -1.544 1.139 1.00 55.44 92 GLY A CA 1
ATOM 738 C C . GLY A 1 92 ? -12.926 -2.512 1.049 1.00 55.44 92 GLY A C 1
ATOM 739 O O . GLY A 1 92 ? -12.563 -2.925 -0.051 1.00 55.44 92 GLY A O 1
ATOM 740 N N . PHE A 1 93 ? -12.323 -2.877 2.185 1.00 56.62 93 PHE A N 1
ATOM 741 C CA . PHE A 1 93 ? -11.118 -3.705 2.245 1.00 56.62 93 PHE A CA 1
ATOM 742 C C . PHE A 1 93 ? -11.390 -5.174 2.578 1.00 56.62 93 PHE A C 1
ATOM 744 O O . PHE A 1 93 ? -10.499 -5.984 2.346 1.00 56.62 93 PHE A O 1
ATOM 751 N N . ASP A 1 94 ? -12.584 -5.535 3.064 1.00 49.84 94 ASP A N 1
ATOM 752 C CA . ASP A 1 94 ? -12.949 -6.901 3.491 1.00 49.84 94 ASP A CA 1
ATOM 753 C C . ASP A 1 94 ? -12.961 -7.945 2.352 1.00 49.84 94 ASP A C 1
ATOM 755 O O . ASP A 1 94 ? -13.050 -9.146 2.601 1.00 49.84 94 ASP A O 1
ATOM 759 N N . THR A 1 95 ? -12.812 -7.518 1.095 1.00 43.81 95 THR A N 1
ATOM 760 C CA . THR A 1 95 ? -12.752 -8.402 -0.084 1.00 43.81 95 THR A CA 1
ATOM 761 C C . THR A 1 95 ? -11.381 -9.043 -0.332 1.00 43.81 95 THR A C 1
ATOM 763 O O . THR A 1 95 ? -11.313 -10.044 -1.038 1.00 43.81 95 THR A O 1
ATOM 766 N N . PHE A 1 96 ? -10.301 -8.526 0.261 1.00 46.03 96 PHE A N 1
ATOM 767 C CA . PHE A 1 96 ? -8.929 -9.014 0.062 1.00 46.03 96 PHE A CA 1
ATOM 768 C C . PHE A 1 96 ? -8.234 -9.750 1.238 1.00 46.03 96 PHE A C 1
ATOM 770 O O . PHE A 1 96 ? -7.248 -10.435 0.957 1.00 46.03 96 PHE A O 1
ATOM 777 N N . PRO A 1 97 ? -8.655 -9.714 2.528 1.00 44.19 97 PRO A N 1
ATOM 778 C CA . PRO A 1 97 ? -7.894 -10.360 3.603 1.00 44.19 97 PRO A CA 1
ATOM 779 C C . PRO A 1 97 ? -8.118 -11.879 3.662 1.00 44.19 97 PRO A C 1
ATOM 781 O O . PRO A 1 97 ? -7.344 -12.590 4.298 1.00 44.19 97 PRO A O 1
ATOM 784 N N . THR A 1 98 ? -9.160 -12.399 3.008 1.00 42.09 98 THR A N 1
ATOM 785 C CA . THR A 1 98 ? -9.561 -13.816 3.055 1.00 42.09 98 THR A CA 1
ATOM 786 C C . THR A 1 98 ? -8.644 -14.761 2.274 1.00 42.09 98 THR A C 1
ATOM 788 O O . THR A 1 98 ? -8.720 -15.967 2.489 1.00 42.09 98 THR A O 1
ATOM 791 N N . LEU A 1 99 ? -7.734 -14.253 1.434 1.00 41.94 99 LEU A N 1
ATOM 792 C CA . LEU A 1 99 ? -6.786 -15.074 0.659 1.00 41.94 99 LEU A CA 1
ATOM 793 C C . LEU A 1 99 ? -5.374 -15.164 1.271 1.00 41.94 99 LEU A C 1
ATOM 795 O O . LEU A 1 99 ? -4.536 -15.899 0.760 1.00 41.94 99 LEU A O 1
ATOM 799 N N . LEU A 1 100 ? -5.109 -14.481 2.395 1.00 45.06 100 LEU A N 1
ATOM 800 C CA . LEU A 1 100 ? -3.807 -14.519 3.089 1.00 45.06 100 LEU A CA 1
ATOM 801 C C . LEU A 1 100 ? -3.598 -15.762 3.979 1.00 45.06 100 LEU A C 1
ATOM 803 O O . LEU A 1 100 ? -2.515 -15.939 4.529 1.00 45.06 100 LEU A O 1
ATOM 807 N N . CYS A 1 101 ? -4.602 -16.634 4.110 1.00 43.53 101 CYS A N 1
ATOM 808 C CA . CYS A 1 101 ? -4.542 -17.850 4.932 1.00 43.53 101 CYS A CA 1
ATOM 809 C C . CYS A 1 101 ? -4.658 -19.147 4.110 1.00 43.53 101 CYS A C 1
ATOM 811 O O . CYS A 1 101 ? -5.315 -20.093 4.539 1.00 43.53 101 CYS A O 1
ATOM 813 N N . ALA A 1 102 ? -4.003 -19.220 2.951 1.00 39.25 102 ALA A N 1
ATOM 814 C CA . ALA A 1 102 ? -3.619 -20.505 2.368 1.00 39.25 102 ALA A CA 1
ATOM 815 C C . ALA A 1 102 ? -2.121 -20.737 2.647 1.00 39.25 102 ALA A C 1
ATOM 817 O O . ALA A 1 102 ? -1.252 -20.226 1.949 1.00 39.25 102 ALA A O 1
ATOM 818 N N . ASP A 1 103 ? -1.869 -21.481 3.726 1.00 36.75 103 ASP A N 1
ATOM 819 C CA . ASP A 1 103 ? -0.630 -22.184 4.082 1.00 36.75 103 ASP A CA 1
ATOM 820 C C . ASP A 1 103 ? 0.615 -21.370 4.513 1.00 36.75 103 ASP A C 1
ATOM 822 O O . ASP A 1 103 ? 1.625 -21.274 3.826 1.00 36.75 103 ASP A O 1
ATOM 826 N N . GLY A 1 104 ? 0.614 -20.942 5.784 1.00 44.62 104 GLY A N 1
ATOM 827 C CA . GLY A 1 104 ? 1.738 -21.264 6.683 1.00 44.62 104 GLY A CA 1
ATOM 828 C C . GLY A 1 104 ? 3.022 -20.423 6.647 1.00 44.62 104 GLY A C 1
ATOM 829 O O . GLY A 1 104 ? 4.038 -20.897 7.153 1.00 44.62 104 GLY A O 1
ATOM 830 N N . CYS A 1 105 ? 3.025 -19.192 6.134 1.00 44.59 105 CYS A N 1
ATOM 831 C CA . CYS A 1 105 ? 4.219 -18.332 6.167 1.00 44.59 105 CYS A CA 1
ATOM 832 C C . CYS A 1 105 ? 4.207 -17.329 7.335 1.00 44.59 105 CYS A C 1
ATOM 834 O O . CYS A 1 105 ? 4.209 -16.120 7.134 1.00 44.59 105 CYS A O 1
ATOM 836 N N . CYS A 1 106 ? 4.204 -17.819 8.574 1.00 45.66 106 CYS A N 1
ATOM 837 C CA . CYS A 1 106 ? 4.551 -16.984 9.729 1.00 45.66 106 CYS A CA 1
ATOM 838 C C . CYS A 1 106 ? 6.082 -16.839 9.816 1.00 45.66 106 CYS A C 1
ATOM 840 O O . CYS A 1 106 ? 6.804 -17.813 9.598 1.00 45.66 106 CYS A O 1
ATOM 842 N N . MET A 1 107 ? 6.579 -15.648 10.167 1.00 44.50 107 MET A N 1
ATOM 843 C CA . MET A 1 107 ? 8.007 -15.371 10.377 1.00 44.50 107 MET A CA 1
ATOM 844 C C . MET A 1 107 ? 8.663 -16.317 11.379 1.00 44.50 107 MET A C 1
ATOM 846 O O . MET A 1 107 ? 8.469 -16.174 12.586 1.00 44.50 107 MET A O 1
ATOM 850 N N . ILE A 1 108 ? 9.549 -17.178 10.888 1.00 41.06 108 ILE A N 1
ATOM 851 C CA . ILE A 1 108 ? 10.794 -17.529 11.573 1.00 41.06 108 ILE A CA 1
ATOM 852 C C . ILE A 1 108 ? 11.848 -17.650 10.471 1.00 41.06 108 ILE A C 1
ATOM 854 O O . ILE A 1 108 ? 11.860 -18.648 9.751 1.00 41.06 108 ILE A O 1
ATOM 858 N N . ASP A 1 109 ? 12.727 -16.655 10.307 1.00 36.25 109 ASP A N 1
ATOM 859 C CA . ASP A 1 109 ? 13.910 -16.873 9.472 1.00 36.25 109 ASP A CA 1
ATOM 860 C C . ASP A 1 109 ? 14.948 -17.703 10.250 1.00 36.25 109 ASP A C 1
ATOM 862 O O . ASP A 1 109 ? 15.348 -17.371 11.366 1.00 36.25 109 ASP A O 1
ATOM 866 N N . ARG A 1 110 ? 15.312 -18.819 9.607 1.00 44.91 110 ARG A N 1
ATOM 867 C CA . ARG A 1 110 ? 16.307 -19.871 9.883 1.00 44.91 110 ARG A CA 1
ATOM 868 C C . ARG A 1 110 ? 16.348 -20.537 11.265 1.00 44.91 110 ARG A C 1
ATOM 870 O O . ARG A 1 110 ? 16.926 -20.036 12.221 1.00 44.91 110 ARG A O 1
ATOM 877 N N . ARG A 1 111 ? 16.004 -21.836 11.209 1.00 41.19 111 ARG A N 1
ATOM 878 C CA . ARG A 1 111 ? 16.377 -22.936 12.123 1.00 41.19 111 ARG A CA 1
ATOM 879 C C . ARG A 1 111 ? 15.409 -23.152 13.285 1.00 41.19 111 ARG A C 1
ATOM 881 O O . ARG A 1 111 ? 15.764 -22.881 14.416 1.00 41.19 111 ARG A O 1
ATOM 888 N N . MET A 1 112 ? 14.260 -23.771 13.009 1.00 29.95 112 MET A N 1
ATOM 889 C CA . MET A 1 112 ? 13.759 -24.926 13.771 1.00 29.95 112 MET A CA 1
ATOM 890 C C . MET A 1 112 ? 12.732 -25.688 12.930 1.00 29.95 112 MET A C 1
ATOM 892 O O . MET A 1 112 ? 11.724 -25.155 12.481 1.00 29.95 112 MET A O 1
ATOM 896 N N . VAL A 1 113 ? 13.044 -26.959 12.692 1.00 38.69 113 VAL A N 1
ATOM 897 C CA . VAL A 1 113 ? 12.092 -27.978 12.263 1.00 38.69 113 VAL A CA 1
ATOM 898 C C . VAL A 1 113 ? 10.994 -28.080 13.328 1.00 38.69 113 VAL A C 1
ATOM 900 O O . VAL A 1 113 ? 11.263 -27.907 14.513 1.00 38.69 113 VAL A O 1
ATOM 903 N N . SER A 1 114 ? 9.795 -28.455 12.885 1.00 35.75 114 SER A N 1
ATOM 904 C CA . SER A 1 114 ? 8.659 -28.982 13.655 1.00 35.75 114 SER A CA 1
ATOM 905 C C . SER A 1 114 ? 7.697 -28.003 14.354 1.00 35.75 114 SER A C 1
ATOM 907 O O . SER A 1 114 ? 7.919 -27.527 15.456 1.00 35.75 114 SER A O 1
ATOM 909 N N . SER A 1 115 ? 6.516 -27.919 13.726 1.00 39.06 115 SER A N 1
ATOM 910 C CA . SER A 1 115 ? 5.192 -27.998 14.356 1.00 39.06 115 SER A CA 1
ATOM 911 C C . SER A 1 115 ? 4.690 -26.779 15.134 1.00 39.06 115 SER A C 1
ATOM 913 O O . SER A 1 115 ? 4.862 -26.685 16.343 1.00 39.06 115 SER A O 1
ATOM 915 N N . CYS A 1 116 ? 3.883 -25.942 14.477 1.00 29.64 116 CYS A N 1
ATOM 916 C CA . CYS A 1 116 ? 2.845 -25.194 15.184 1.00 29.64 116 CYS A CA 1
ATOM 917 C C . CYS A 1 116 ? 1.569 -25.132 14.335 1.00 29.64 116 CYS A C 1
ATOM 919 O O . CYS A 1 116 ? 1.509 -24.454 13.312 1.00 29.64 116 CYS A O 1
ATOM 921 N N . LYS A 1 117 ? 0.569 -25.922 14.740 1.00 35.44 117 LYS A N 1
ATOM 922 C CA . LYS A 1 117 ? -0.803 -25.870 14.229 1.00 35.44 117 LYS A CA 1
ATOM 923 C C . LYS A 1 117 ? -1.569 -24.791 14.996 1.00 35.44 117 LYS A C 1
ATOM 925 O O . LYS A 1 117 ? -1.423 -24.693 16.209 1.00 35.44 117 LYS A O 1
ATOM 930 N N . SER A 1 118 ? -2.450 -24.105 14.271 1.00 39.97 118 SER A N 1
ATOM 931 C CA . SER A 1 118 ? -3.520 -23.224 14.756 1.00 39.97 118 SER A CA 1
ATOM 932 C C . SER A 1 118 ? -3.115 -21.817 15.198 1.00 39.97 118 SER A C 1
ATOM 934 O O . SER A 1 118 ? -2.779 -21.581 16.351 1.00 39.97 118 SER A O 1
ATOM 936 N N . CYS A 1 119 ? -3.335 -20.853 14.303 1.00 29.47 119 CYS A N 1
ATOM 937 C CA . CYS A 1 119 ? -3.746 -19.504 14.688 1.00 29.47 119 CYS A CA 1
ATOM 938 C C . CYS A 1 119 ? -4.891 -19.064 13.769 1.00 29.47 119 CYS A C 1
ATOM 940 O O . CYS A 1 119 ? -4.677 -18.590 12.657 1.00 29.47 119 CYS A O 1
ATOM 942 N N . CYS A 1 120 ? -6.118 -19.269 14.244 1.00 29.89 120 CYS A N 1
ATOM 943 C CA . CYS A 1 120 ? -7.306 -18.591 13.744 1.00 29.89 120 CYS A CA 1
ATOM 944 C C . CYS A 1 120 ? -7.376 -17.257 14.504 1.00 29.89 120 CYS A C 1
ATOM 946 O O . CYS A 1 120 ? -7.479 -17.278 15.729 1.00 29.89 120 CYS A O 1
ATOM 948 N N . PHE A 1 121 ? -7.259 -16.117 13.821 1.00 31.42 121 PHE A N 1
ATOM 949 C CA . PHE A 1 121 ? -7.335 -14.795 14.455 1.00 31.42 121 PHE A CA 1
ATOM 950 C C . PHE A 1 121 ? -8.756 -14.224 14.336 1.00 31.42 121 PHE A C 1
ATOM 952 O O . PHE A 1 121 ? -9.230 -13.964 13.231 1.00 31.42 121 PHE A O 1
ATOM 959 N N . ILE A 1 122 ? -9.402 -14.029 15.490 1.00 38.06 122 ILE A N 1
ATOM 960 C CA . ILE A 1 122 ? -10.500 -13.072 15.718 1.00 38.06 122 ILE A CA 1
ATOM 961 C C . ILE A 1 122 ? -9.846 -11.744 16.130 1.00 38.06 122 ILE A C 1
ATOM 963 O O . ILE A 1 122 ? -8.986 -11.794 17.037 1.00 38.06 122 ILE A O 1
#

Foldseek 3Di:
DPPPLVVLVCVLVVQVVVLQDFDDQPHDTDDRQQTFPDWDWDADPVVRDIDIGTHQQSPPDPSDGPLVRSVVSVVSVVVSCVVPVCCVVVVVVVVRPVPSPDDDPDDDPDDDDDDDDDDDDD

Secondary structure (DSSP, 8-state):
----HHHHHHHHHHHHHHHTS--EETTEEPPTTPPPSEEEEEEETTTTEEEEEEESSTTSTT----HHHHHHHHHHHHHHHHHH--HHHHHHHTTSGGGTTSS------S---S--------

pLDDT: mean 70.71, std 19.78, range [29.47, 93.06]

Radius of gyration: 16.62 Å; chains: 1; bounding box: 35×47×36 Å

InterPro domains:
  IPR008928 Six-hairpin glycosidase superfamily [SSF48208] (4-86)
  IPR024746 Glycosyl hydrolase family 100 [PF12899] (1-85)
  IPR024746 Glycosyl hydrolase family 100 [PF12899] (86-112)
  IPR024746 Glycosyl hydrolase family 100 [PTHR31916] (1-113)

Organism: NCBI:txid586396

Sequence (122 aa):
MHKEPEVVKNFILKTLRLQSWEKKIDRFHLGEGVMPASFKVLHDPVRNYETLMADFGESAIGRVAPVDSGFWWIILLRAYTKSTGSLCLSEGFDTFPTLLCADGCCMIDRRMVSSCKSCCFI